Protein AF-A0AAJ2UJA6-F1 (afdb_monomer_lite)

pLDDT: mean 85.99, std 16.24, range [35.44, 98.19]

Structure (mmCIF, N/CA/C/O backbone):
data_AF-A0AAJ2UJA6-F1
#
_entry.id   AF-A0AAJ2UJA6-F1
#
loop_
_atom_site.group_PDB
_atom_site.id
_atom_site.type_symbol
_atom_site.label_atom_id
_atom_site.label_alt_id
_atom_site.label_comp_id
_atom_site.label_asym_id
_atom_site.label_entity_id
_atom_site.label_seq_id
_atom_site.pdbx_PDB_ins_code
_atom_site.Cartn_x
_atom_site.Cartn_y
_atom_site.Cartn_z
_atom_site.occupancy
_atom_site.B_iso_or_equiv
_atom_site.auth_seq_id
_atom_site.auth_comp_id
_atom_site.auth_asym_id
_atom_site.auth_atom_id
_atom_site.pdbx_PDB_model_num
ATOM 1 N N . MET A 1 1 ? 0.664 3.481 0.348 1.00 72.12 1 MET A N 1
ATOM 2 C CA . MET A 1 1 ? 0.105 2.757 1.516 1.00 72.12 1 MET A CA 1
ATOM 3 C C . MET A 1 1 ? -1.268 2.205 1.166 1.00 72.12 1 MET A C 1
ATOM 5 O O . MET A 1 1 ? -1.950 2.869 0.396 1.00 72.12 1 MET A O 1
ATOM 9 N N . ALA A 1 2 ? -1.695 1.070 1.744 1.00 64.50 2 ALA A N 1
ATOM 10 C CA . ALA A 1 2 ? -3.099 0.636 1.706 1.00 64.50 2 ALA A CA 1
ATOM 11 C C . ALA A 1 2 ? -3.673 0.253 3.092 1.00 64.50 2 ALA A C 1
ATOM 13 O O . ALA A 1 2 ? -2.928 -0.275 3.917 1.00 64.50 2 ALA A O 1
ATOM 14 N N . TRP A 1 3 ? -4.974 0.487 3.346 1.00 75.75 3 TRP A N 1
ATOM 15 C CA . TRP A 1 3 ? -5.657 0.056 4.587 1.00 75.75 3 TRP A CA 1
ATOM 16 C C . TRP A 1 3 ? -7.142 -0.315 4.430 1.00 75.75 3 TRP A C 1
ATOM 18 O O . TRP A 1 3 ? -7.802 0.077 3.466 1.00 75.75 3 TRP A O 1
ATOM 28 N N . SER A 1 4 ? -7.680 -1.074 5.397 1.00 61.97 4 SER A N 1
ATOM 29 C CA . SER A 1 4 ? -9.089 -1.521 5.441 1.00 61.97 4 SER A CA 1
ATOM 30 C C . SER A 1 4 ? -9.982 -0.604 6.289 1.00 61.97 4 SER A C 1
ATOM 32 O O . SER A 1 4 ? -9.590 -0.167 7.366 1.00 61.97 4 SER A O 1
ATOM 34 N N . HIS A 1 5 ? -11.220 -0.357 5.844 1.00 47.59 5 HIS A N 1
ATOM 35 C CA . HIS A 1 5 ? -12.215 0.475 6.548 1.00 47.59 5 HIS A CA 1
ATOM 36 C C . HIS A 1 5 ? -13.093 -0.303 7.562 1.00 47.59 5 HIS A C 1
ATOM 38 O O . HIS A 1 5 ? -14.002 0.267 8.162 1.00 47.59 5 HIS A O 1
ATOM 44 N N . GLN A 1 6 ? -12.903 -1.617 7.737 1.00 47.75 6 GLN A N 1
ATOM 45 C CA . GLN A 1 6 ? -13.960 -2.494 8.278 1.00 47.75 6 GLN A CA 1
ATOM 46 C C . GLN A 1 6 ? -14.186 -2.534 9.808 1.00 47.75 6 GLN A C 1
ATOM 48 O O . GLN A 1 6 ? -15.018 -3.320 10.254 1.00 47.75 6 GLN A O 1
ATOM 53 N N . GLU A 1 7 ? -13.586 -1.670 10.628 1.00 46.09 7 GLU A N 1
ATOM 54 C CA . GLU A 1 7 ? -13.798 -1.702 12.095 1.00 46.09 7 GLU A CA 1
ATOM 55 C C . GLU A 1 7 ? -14.818 -0.686 12.648 1.00 46.09 7 GLU A C 1
ATOM 57 O O . GLU A 1 7 ? -14.767 -0.316 13.818 1.00 46.09 7 GLU A O 1
ATOM 62 N N . GLN A 1 8 ? -15.807 -0.246 11.857 1.00 41.12 8 GLN A N 1
ATOM 63 C CA . GLN A 1 8 ? -16.884 0.622 12.364 1.00 41.12 8 GLN A CA 1
ATOM 64 C C . GLN A 1 8 ? -18.291 0.131 11.977 1.00 41.12 8 GLN A C 1
ATOM 66 O O . GLN A 1 8 ? -18.845 0.518 10.958 1.00 41.12 8 GLN A O 1
ATOM 71 N N . SER A 1 9 ? -18.868 -0.691 12.866 1.00 35.44 9 SER A N 1
ATOM 72 C CA . SER A 1 9 ? -20.302 -0.854 13.197 1.00 35.44 9 SER A CA 1
ATOM 73 C C . SER A 1 9 ? -21.345 -0.971 12.061 1.00 35.44 9 SER A C 1
ATOM 75 O O . SER A 1 9 ? -21.596 -0.044 11.293 1.00 35.44 9 SER A O 1
ATOM 77 N N . LEU A 1 10 ? -22.069 -2.102 12.053 1.00 47.19 10 LEU A N 1
ATOM 78 C CA . LEU A 1 10 ? -23.197 -2.431 11.171 1.00 47.19 10 LEU A CA 1
ATOM 79 C C . LEU A 1 10 ? -24.281 -1.327 11.091 1.00 47.19 10 LEU A C 1
ATOM 81 O O . LEU A 1 10 ? -25.246 -1.351 11.854 1.00 47.19 10 LEU A O 1
ATOM 85 N N . LYS A 1 11 ? -24.200 -0.431 10.099 1.00 36.00 11 LYS A N 1
ATOM 86 C CA . LYS A 1 11 ? -25.339 0.264 9.456 1.00 36.00 11 LYS A CA 1
ATOM 87 C C . LYS A 1 11 ? -24.973 0.584 8.000 1.00 36.00 11 LYS A C 1
ATOM 89 O O . LYS A 1 11 ? -23.846 1.016 7.768 1.00 36.00 11 LYS A O 1
ATOM 94 N N . PRO A 1 12 ? -25.892 0.455 7.020 1.00 41.97 12 PRO A N 1
ATOM 95 C CA . PRO A 1 12 ? -25.635 0.900 5.658 1.00 41.97 12 PRO A CA 1
ATOM 96 C C . PRO A 1 12 ? -25.698 2.429 5.652 1.00 41.97 12 PRO A C 1
ATOM 98 O O . PRO A 1 12 ? -26.743 3.036 5.427 1.00 41.97 12 PRO A O 1
ATOM 101 N N . ARG A 1 13 ? -24.582 3.072 5.990 1.00 44.84 13 ARG A N 1
ATOM 102 C CA . ARG A 1 13 ? -24.383 4.483 5.680 1.00 44.84 13 ARG A CA 1
ATOM 103 C C . ARG A 1 13 ? -24.093 4.530 4.189 1.00 44.84 13 ARG A C 1
ATOM 105 O O . ARG A 1 13 ? -23.246 3.776 3.719 1.00 44.84 13 ARG A O 1
ATOM 112 N N . CYS A 1 14 ? -24.789 5.393 3.451 1.00 41.38 14 CYS A N 1
ATOM 113 C CA . CYS A 1 14 ? -24.292 5.863 2.164 1.00 41.38 14 CYS A CA 1
ATOM 114 C C . CYS A 1 14 ? -22.802 6.170 2.359 1.00 41.38 14 CYS A C 1
ATOM 116 O O . CYS A 1 14 ? -22.471 7.025 3.184 1.00 41.38 14 CYS A O 1
ATOM 118 N N . ALA A 1 15 ? -21.924 5.384 1.734 1.00 47.06 15 ALA A N 1
ATOM 119 C CA . ALA A 1 15 ? 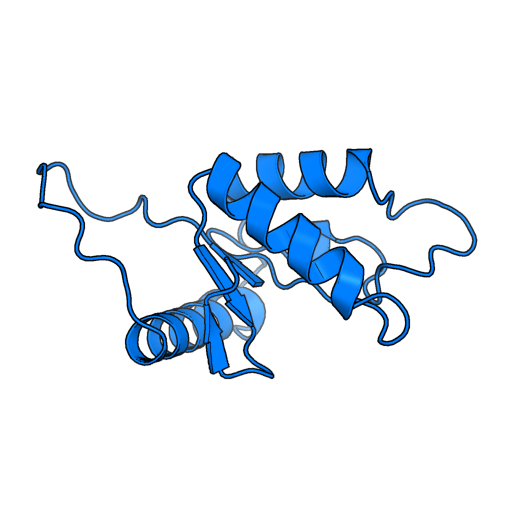-20.491 5.516 1.917 1.00 47.06 15 ALA A CA 1
ATOM 120 C C . ALA A 1 15 ? -20.089 6.862 1.312 1.00 47.06 15 ALA A C 1
ATOM 122 O O . ALA A 1 15 ? -19.971 6.986 0.095 1.00 47.06 15 ALA A O 1
ATOM 123 N N . CYS A 1 16 ? -19.962 7.894 2.147 1.00 49.72 16 CYS A N 1
ATOM 124 C CA . CYS A 1 16 ? -19.235 9.088 1.748 1.00 49.72 16 CYS A CA 1
ATOM 125 C C . CYS A 1 16 ? -17.824 8.608 1.418 1.00 49.72 16 CYS A C 1
ATOM 127 O O . CYS A 1 16 ? -17.151 8.055 2.289 1.00 49.72 16 CYS A O 1
ATOM 129 N N . SER A 1 17 ? -17.411 8.748 0.160 1.00 70.50 17 SER A N 1
ATOM 130 C CA . SER A 1 17 ? -16.018 8.548 -0.218 1.00 70.50 17 SER A CA 1
ATOM 131 C C . SER A 1 17 ? -15.161 9.474 0.643 1.00 70.50 17 SER A C 1
ATOM 133 O O . SER A 1 17 ? -15.444 10.670 0.707 1.00 70.50 17 SER A O 1
ATOM 135 N N . ILE A 1 18 ? -14.159 8.916 1.317 1.00 84.75 18 ILE A N 1
ATOM 136 C CA . ILE A 1 18 ? -13.141 9.691 2.029 1.00 84.75 18 ILE A CA 1
ATOM 137 C C . ILE A 1 18 ? -12.437 10.630 1.031 1.00 84.75 18 ILE A C 1
ATOM 139 O O . ILE A 1 18 ? -12.195 10.224 -0.105 1.00 84.75 18 ILE A O 1
ATOM 143 N N . ASP A 1 19 ? -12.168 11.879 1.415 1.00 92.44 19 ASP A N 1
ATOM 144 C CA . ASP A 1 19 ? -11.383 12.822 0.601 1.00 92.44 19 ASP A CA 1
ATOM 145 C C . ASP A 1 19 ? -9.885 12.765 0.953 1.00 92.44 19 ASP A C 1
ATOM 147 O O . ASP A 1 19 ? -9.489 12.056 1.878 1.00 92.44 19 ASP A O 1
ATOM 151 N N . ASN A 1 20 ? -9.037 13.493 0.216 1.00 93.88 20 ASN A N 1
ATOM 152 C CA . ASN A 1 20 ? -7.583 13.478 0.428 1.00 93.88 20 ASN A CA 1
ATOM 153 C C . ASN A 1 20 ? -7.178 13.934 1.835 1.00 93.88 20 ASN A C 1
ATOM 155 O O . ASN A 1 20 ? -6.301 13.325 2.437 1.00 93.88 20 ASN A O 1
ATOM 159 N N . HIS A 1 21 ? -7.824 14.972 2.374 1.00 94.44 21 HIS A N 1
ATOM 160 C CA . HIS A 1 21 ? -7.488 15.495 3.696 1.00 94.44 21 HIS A CA 1
ATOM 161 C C . HIS A 1 21 ? -7.853 14.478 4.778 1.00 94.44 21 HIS A C 1
ATOM 163 O O . HIS A 1 21 ? -7.049 14.164 5.653 1.00 94.44 21 HIS A O 1
ATOM 169 N N . GLN A 1 22 ? -9.064 13.926 4.706 1.00 94.69 22 GLN A N 1
ATOM 170 C CA . GLN A 1 22 ? -9.505 12.901 5.638 1.00 94.69 22 GLN A CA 1
ATOM 171 C C . GLN A 1 22 ? -8.657 11.625 5.506 1.00 94.69 22 GLN A C 1
ATOM 173 O O . GLN A 1 22 ? -8.340 11.006 6.519 1.00 94.69 22 GLN A O 1
ATOM 178 N N . ALA A 1 23 ? -8.259 11.240 4.289 1.00 94.38 23 ALA A N 1
ATOM 179 C CA . ALA A 1 23 ? -7.364 10.109 4.058 1.00 94.38 23 ALA A CA 1
ATOM 180 C C . ALA A 1 23 ? -5.975 10.343 4.662 1.00 94.38 23 ALA A C 1
ATOM 182 O O . ALA A 1 23 ? -5.445 9.425 5.280 1.00 94.38 23 ALA A O 1
ATOM 183 N N . GLY A 1 24 ? -5.438 11.563 4.557 1.00 95.94 24 GLY A N 1
ATOM 184 C CA . GLY A 1 24 ? -4.193 11.964 5.210 1.00 95.94 24 GLY A CA 1
ATOM 185 C C . GLY A 1 24 ? -4.270 11.863 6.732 1.00 95.94 24 GLY A C 1
ATOM 186 O O . GLY A 1 24 ? -3.428 11.218 7.342 1.00 95.94 24 GLY A O 1
ATOM 187 N N . SER A 1 25 ? -5.339 12.374 7.351 1.00 96.31 25 SER A N 1
ATOM 188 C CA . SER A 1 25 ? -5.516 12.245 8.808 1.00 96.31 25 SER A CA 1
ATOM 189 C C . SER A 1 25 ? -5.633 10.786 9.269 1.00 96.31 25 SER A C 1
ATOM 191 O O . SER A 1 25 ? -5.123 10.430 10.327 1.00 96.31 25 SER A O 1
ATOM 193 N N . VAL A 1 26 ? -6.303 9.930 8.485 1.00 95.50 26 VAL A N 1
ATOM 194 C CA . VAL A 1 26 ? -6.389 8.490 8.782 1.00 95.50 26 VAL A CA 1
ATOM 195 C C . VAL A 1 26 ? -5.034 7.806 8.592 1.00 95.50 26 VAL A C 1
ATOM 197 O O . VAL A 1 26 ? -4.677 6.953 9.398 1.00 95.50 26 VAL A O 1
ATOM 200 N N . TYR A 1 27 ? -4.278 8.180 7.556 1.00 95.19 27 TYR A N 1
ATOM 201 C CA . TYR A 1 27 ? -2.902 7.728 7.354 1.00 95.19 27 TYR A CA 1
ATOM 202 C C . TYR A 1 27 ? -2.045 8.043 8.587 1.00 95.19 27 TYR A C 1
ATOM 204 O O . TYR A 1 27 ? -1.428 7.122 9.119 1.00 95.19 27 TYR A O 1
ATOM 212 N N . ASP A 1 28 ? -2.060 9.291 9.068 1.00 95.62 28 ASP A N 1
ATOM 213 C CA . ASP A 1 28 ? -1.217 9.733 10.186 1.00 95.62 28 ASP A CA 1
ATOM 214 C C . ASP A 1 28 ? -1.539 8.936 11.455 1.00 95.62 28 ASP A C 1
ATOM 216 O O . ASP A 1 28 ? -0.642 8.383 12.090 1.00 95.62 28 ASP A O 1
ATOM 220 N N . GLU A 1 29 ? -2.831 8.787 11.775 1.00 95.38 29 GLU A N 1
ATOM 221 C CA . GLU A 1 29 ? -3.280 8.024 12.943 1.00 95.38 29 GLU A CA 1
ATOM 222 C C . GLU A 1 29 ? -2.832 6.556 12.882 1.00 95.38 29 GLU A C 1
ATOM 224 O O . GLU A 1 29 ? -2.371 5.998 13.880 1.00 95.38 29 GLU A O 1
ATOM 229 N N . LEU A 1 30 ? -2.994 5.903 11.726 1.00 94.31 30 LEU A N 1
ATOM 230 C CA . LEU A 1 30 ? -2.624 4.498 11.570 1.00 94.31 30 LEU A CA 1
ATOM 231 C C . LEU A 1 30 ? -1.102 4.310 11.555 1.00 94.31 30 LEU A C 1
ATOM 233 O O . LEU A 1 30 ? -0.617 3.324 12.108 1.00 94.31 30 LEU A O 1
ATOM 237 N N . HIS A 1 31 ? -0.359 5.233 10.943 1.00 93.38 31 HIS A N 1
ATOM 238 C CA . HIS A 1 31 ? 1.099 5.196 10.887 1.00 93.38 31 HIS A CA 1
ATOM 239 C C . HIS A 1 31 ? 1.705 5.349 12.287 1.00 93.38 31 HIS A C 1
ATOM 241 O O . HIS A 1 31 ? 2.465 4.481 12.719 1.00 93.38 31 HIS A O 1
ATOM 247 N N . GLU A 1 32 ? 1.294 6.380 13.032 1.00 93.75 32 GLU A N 1
ATOM 248 C CA . GLU A 1 32 ? 1.729 6.606 14.417 1.00 93.75 32 GLU A CA 1
ATOM 249 C C . GLU A 1 32 ? 1.398 5.390 15.298 1.00 93.75 32 GLU A C 1
ATOM 251 O O . GLU A 1 32 ? 2.246 4.875 16.026 1.00 93.75 32 GLU A O 1
ATOM 256 N N . ARG A 1 33 ? 0.166 4.873 15.195 1.00 93.00 33 ARG A N 1
ATOM 257 C CA . ARG A 1 33 ? -0.305 3.785 16.060 1.00 93.00 33 ARG A CA 1
ATOM 258 C C . ARG A 1 33 ? 0.348 2.437 15.772 1.00 93.00 33 ARG A C 1
ATOM 260 O O . ARG A 1 33 ? 0.612 1.697 16.716 1.00 93.00 33 ARG A O 1
ATOM 267 N N . TYR A 1 34 ? 0.524 2.076 14.503 1.00 92.88 34 TYR A N 1
ATOM 268 C CA . TYR A 1 34 ? 0.850 0.698 14.119 1.00 92.88 34 TYR A CA 1
ATOM 269 C C . TYR A 1 34 ? 2.243 0.507 13.527 1.00 92.88 34 TYR A C 1
ATOM 271 O O . TYR A 1 34 ? 2.674 -0.645 13.454 1.00 92.88 34 TYR A O 1
ATOM 279 N N . LEU A 1 35 ? 2.914 1.581 13.094 1.00 90.50 35 LEU A N 1
ATOM 280 C CA . LEU A 1 35 ? 4.226 1.513 12.442 1.00 90.50 35 LEU A CA 1
ATOM 281 C C . LEU A 1 35 ? 5.330 2.252 13.219 1.00 90.50 35 LEU A C 1
ATOM 283 O O . LEU A 1 35 ? 6.469 1.800 13.188 1.00 90.50 35 LEU A O 1
ATOM 287 N N . GLU A 1 36 ? 5.018 3.343 13.931 1.00 90.31 36 GLU A N 1
ATOM 288 C CA . GLU A 1 36 ? 6.008 4.077 14.751 1.00 90.31 36 GLU A CA 1
ATOM 289 C C . GLU A 1 36 ? 6.007 3.702 16.239 1.00 90.31 36 GLU A C 1
ATOM 291 O O . GLU A 1 36 ? 7.000 3.927 16.928 1.00 90.31 36 GLU A O 1
ATOM 296 N N . SER A 1 37 ? 4.906 3.152 16.753 1.00 83.94 37 SER A N 1
ATOM 297 C CA . SER A 1 37 ? 4.807 2.741 18.156 1.00 83.94 37 SER A CA 1
ATOM 298 C C . SER A 1 37 ? 5.799 1.617 18.486 1.00 83.94 37 SER A C 1
ATOM 300 O O . SER A 1 37 ? 5.863 0.618 17.776 1.00 83.94 37 SER A O 1
ATOM 302 N N . ASP A 1 38 ? 6.496 1.725 19.624 1.00 75.94 38 ASP A N 1
ATOM 303 C CA . ASP A 1 38 ? 7.371 0.671 20.180 1.00 75.94 38 ASP A CA 1
ATOM 304 C C . ASP A 1 38 ? 6.595 -0.575 20.676 1.00 75.94 38 ASP A C 1
ATOM 306 O O . ASP A 1 38 ? 7.166 -1.503 21.261 1.00 75.94 38 ASP A O 1
ATOM 310 N N . GLU A 1 39 ? 5.273 -0.601 20.497 1.00 74.25 39 GLU A N 1
ATOM 311 C CA . GLU A 1 39 ? 4.448 -1.773 20.764 1.00 74.25 39 GLU A CA 1
ATOM 312 C C . GLU A 1 39 ? 4.736 -2.875 19.726 1.00 74.25 39 GLU A C 1
ATOM 314 O O . GLU A 1 39 ? 5.018 -2.604 18.561 1.00 74.25 39 GLU A O 1
ATOM 319 N N . PHE A 1 40 ? 4.709 -4.147 20.141 1.00 68.19 40 PHE A N 1
ATOM 320 C CA . PHE A 1 40 ? 5.058 -5.260 19.248 1.00 68.19 40 PHE A CA 1
ATOM 321 C C . PHE A 1 40 ? 4.213 -5.245 17.962 1.00 68.19 40 PHE A C 1
ATOM 323 O O . PHE A 1 40 ? 2.997 -5.045 18.057 1.00 68.19 40 PHE A O 1
ATOM 330 N N . PRO A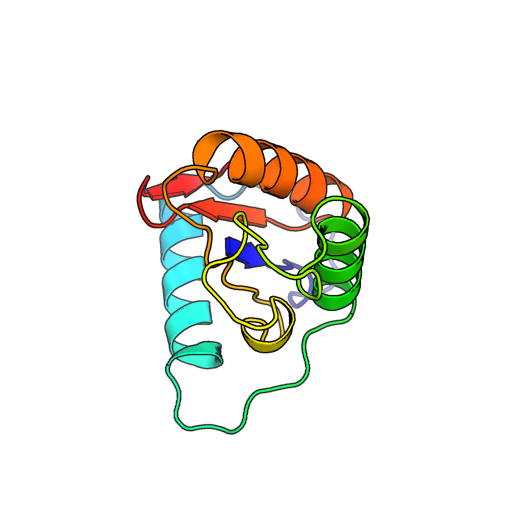 1 41 ? 4.810 -5.540 16.786 1.00 69.31 41 PRO A N 1
ATOM 331 C CA . PRO A 1 41 ? 4.093 -5.514 15.519 1.00 69.31 41 PRO A CA 1
ATOM 332 C C . PRO A 1 41 ? 2.863 -6.415 15.591 1.00 69.31 41 PRO A C 1
ATOM 334 O O . PRO A 1 41 ? 2.939 -7.616 15.883 1.00 69.31 41 PRO A O 1
ATOM 337 N N . VAL A 1 42 ? 1.702 -5.807 15.357 1.00 85.94 42 VAL A N 1
ATOM 338 C CA . VAL A 1 42 ? 0.421 -6.499 15.427 1.00 85.94 42 VAL A CA 1
ATOM 339 C C . VAL A 1 42 ? 0.231 -7.257 14.126 1.00 85.94 42 VAL A C 1
ATOM 341 O O . VAL A 1 42 ? 0.400 -6.704 13.041 1.00 85.94 42 VAL A O 1
ATOM 344 N N . ARG A 1 43 ? -0.172 -8.530 14.225 1.00 93.12 43 ARG A N 1
ATOM 345 C CA . ARG A 1 43 ? -0.461 -9.370 13.055 1.00 93.12 43 ARG A CA 1
ATOM 346 C C . ARG A 1 43 ? -1.314 -8.590 12.032 1.00 93.12 43 ARG A C 1
ATOM 348 O O . ARG A 1 43 ? -2.388 -8.118 12.416 1.00 93.12 43 ARG A O 1
ATOM 355 N N . PRO A 1 44 ? -0.895 -8.509 10.754 1.00 96.25 44 PRO A N 1
ATOM 356 C CA . PRO A 1 44 ? -1.681 -7.854 9.718 1.00 96.25 44 PRO A CA 1
ATOM 357 C C . PRO A 1 44 ? -3.080 -8.456 9.599 1.00 96.25 44 PRO A C 1
ATOM 359 O O . PRO A 1 44 ? -3.274 -9.672 9.705 1.00 96.25 44 PRO A O 1
ATOM 362 N N . ALA A 1 45 ? -4.066 -7.599 9.363 1.00 95.44 45 ALA A N 1
ATOM 363 C CA . ALA A 1 45 ? -5.442 -8.010 9.164 1.00 95.44 45 ALA A CA 1
ATOM 364 C C . ALA A 1 45 ? -5.557 -8.873 7.892 1.00 95.44 45 ALA A C 1
ATOM 366 O O . ALA A 1 45 ? -4.868 -8.601 6.905 1.00 95.44 45 ALA A O 1
ATOM 367 N N . PRO A 1 46 ? -6.460 -9.871 7.848 1.00 96.25 46 PRO A N 1
ATOM 368 C CA . PRO A 1 46 ? -6.590 -10.756 6.689 1.00 96.25 46 PRO A CA 1
ATOM 369 C C . PRO A 1 46 ? -6.738 -10.047 5.325 1.00 96.25 46 PRO A C 1
ATOM 371 O O . PRO A 1 46 ? -6.116 -10.508 4.369 1.00 96.25 46 PRO A O 1
ATOM 374 N N . PRO A 1 47 ? -7.469 -8.916 5.191 1.00 96.38 47 PRO A N 1
ATOM 375 C CA . PRO A 1 47 ? -7.517 -8.171 3.928 1.00 96.38 47 PRO A CA 1
ATOM 376 C C . PRO A 1 47 ? -6.165 -7.591 3.489 1.00 96.38 47 PRO A C 1
ATOM 378 O O . PRO A 1 47 ? -5.898 -7.526 2.292 1.00 96.38 47 PRO A O 1
ATOM 381 N N . ILE A 1 48 ? -5.314 -7.193 4.442 1.00 97.81 48 ILE A N 1
ATOM 382 C CA . ILE A 1 48 ? -3.959 -6.693 4.174 1.00 97.81 48 ILE A CA 1
ATOM 383 C C . ILE A 1 48 ? -3.057 -7.833 3.725 1.00 97.81 48 ILE A C 1
ATOM 385 O O . ILE A 1 48 ? -2.373 -7.687 2.719 1.00 97.81 48 ILE A O 1
ATOM 389 N N . VAL A 1 49 ? -3.120 -8.984 4.402 1.00 97.81 49 VAL A N 1
ATOM 390 C CA . VAL A 1 49 ? -2.376 -10.185 3.990 1.00 97.81 49 VAL A CA 1
ATOM 391 C C . VAL A 1 49 ? -2.739 -10.571 2.557 1.00 97.81 49 VAL A C 1
ATOM 393 O O . VAL A 1 49 ? -1.855 -10.659 1.715 1.00 97.81 49 VAL A O 1
ATOM 396 N N . ALA A 1 50 ? -4.034 -10.689 2.247 1.00 98.12 50 ALA A N 1
ATOM 397 C CA . ALA A 1 50 ? -4.493 -11.049 0.905 1.00 98.12 50 ALA A CA 1
ATOM 398 C C . ALA A 1 50 ? -4.063 -10.031 -0.167 1.00 98.12 50 ALA A C 1
ATOM 400 O O . ALA A 1 50 ? -3.786 -10.400 -1.306 1.00 98.12 50 ALA A O 1
ATOM 401 N N . TYR A 1 51 ? -4.028 -8.743 0.179 1.00 98.19 51 TYR A N 1
ATOM 402 C CA . TYR A 1 51 ? -3.556 -7.693 -0.720 1.00 98.19 51 TYR A CA 1
ATOM 403 C C . TYR A 1 51 ? -2.046 -7.776 -0.974 1.00 98.19 51 TYR A C 1
ATOM 405 O O . TYR A 1 51 ? -1.618 -7.665 -2.122 1.00 98.19 51 TYR A O 1
ATOM 413 N N . VAL A 1 52 ? -1.245 -8.007 0.071 1.00 97.88 52 VAL A N 1
ATOM 414 C CA . VAL A 1 52 ? 0.209 -8.188 -0.054 1.00 97.88 52 VAL A CA 1
ATOM 415 C C . VAL A 1 52 ? 0.528 -9.448 -0.857 1.00 97.88 52 VAL A C 1
ATOM 417 O O . VAL A 1 52 ? 1.335 -9.382 -1.775 1.00 97.88 52 VAL A O 1
ATOM 420 N N . GLU A 1 53 ? -0.146 -10.568 -0.597 1.00 97.81 53 GLU A N 1
ATOM 421 C CA . GLU A 1 53 ? 0.028 -11.802 -1.376 1.00 97.81 53 GLU A CA 1
ATOM 422 C C . GLU A 1 53 ? -0.252 -11.569 -2.870 1.00 97.81 53 GLU A C 1
ATOM 424 O O . GLU A 1 53 ? 0.577 -11.904 -3.714 1.00 97.81 53 GLU A O 1
ATOM 429 N N . ALA A 1 54 ? -1.356 -10.894 -3.208 1.00 97.88 54 ALA A N 1
ATOM 430 C CA . ALA A 1 54 ? -1.695 -10.567 -4.594 1.00 97.88 54 ALA A CA 1
ATOM 431 C C . ALA A 1 54 ? -0.725 -9.558 -5.251 1.00 97.88 54 ALA A C 1
ATOM 433 O O . ALA A 1 54 ? -0.551 -9.567 -6.474 1.00 97.88 54 ALA A O 1
ATOM 434 N N . LEU A 1 55 ? -0.086 -8.675 -4.471 1.00 96.19 55 LEU A N 1
ATOM 435 C CA . LEU A 1 55 ? 1.009 -7.830 -4.962 1.00 96.19 55 LEU A CA 1
ATOM 436 C C . LEU A 1 55 ? 2.234 -8.678 -5.313 1.00 96.19 55 LEU A C 1
ATOM 438 O O . LEU A 1 55 ? 2.798 -8.513 -6.397 1.00 96.19 55 LEU A O 1
ATOM 442 N N . LEU A 1 56 ? 2.617 -9.588 -4.415 1.00 96.19 56 LEU A N 1
ATOM 443 C CA . LEU A 1 56 ? 3.809 -10.422 -4.549 1.00 96.19 56 LEU A CA 1
ATOM 444 C C . LEU A 1 56 ? 3.685 -11.475 -5.658 1.00 96.19 56 LEU A C 1
ATOM 446 O O . LEU A 1 56 ? 4.691 -11.831 -6.262 1.00 96.19 56 LEU A O 1
ATOM 450 N N . GLU A 1 57 ? 2.470 -11.902 -6.020 1.00 95.50 57 GLU A N 1
ATOM 451 C CA . GLU A 1 57 ? 2.242 -12.731 -7.218 1.00 95.50 57 GLU A CA 1
ATOM 452 C C . GLU A 1 57 ? 2.738 -12.060 -8.510 1.00 95.50 57 GLU A C 1
ATOM 454 O O . GLU A 1 57 ? 3.177 -12.739 -9.441 1.00 95.50 57 GLU A O 1
ATOM 459 N N . ARG A 1 58 ? 2.660 -10.724 -8.588 1.00 94.56 58 ARG A N 1
ATOM 460 C CA . ARG A 1 58 ? 3.119 -9.949 -9.750 1.00 94.56 58 ARG A CA 1
ATOM 461 C C . ARG A 1 58 ? 4.535 -9.414 -9.573 1.00 94.56 58 ARG A C 1
ATOM 463 O O . ARG A 1 58 ? 5.295 -9.398 -10.540 1.00 94.56 58 ARG A O 1
ATOM 470 N N . TYR A 1 59 ? 4.860 -8.952 -8.371 1.00 93.75 59 TYR A N 1
ATOM 471 C CA . TYR A 1 59 ? 6.142 -8.350 -8.022 1.00 93.75 59 TYR A CA 1
ATOM 472 C C . TYR A 1 59 ? 6.749 -9.105 -6.829 1.00 93.75 59 TYR A C 1
ATOM 474 O O . TYR A 1 59 ? 6.621 -8.635 -5.697 1.00 93.75 59 TYR A O 1
ATOM 482 N N . PRO A 1 60 ? 7.371 -10.278 -7.051 1.00 93.56 60 PRO A N 1
ATOM 483 C CA . PRO A 1 60 ? 7.953 -11.072 -5.971 1.00 93.56 60 PRO A CA 1
ATOM 484 C C . PRO A 1 60 ? 9.017 -10.294 -5.188 1.00 93.56 60 PRO A C 1
ATOM 486 O O . PRO A 1 60 ? 9.782 -9.524 -5.772 1.00 93.56 60 PRO A O 1
ATOM 489 N N . ASP A 1 61 ? 9.077 -10.498 -3.871 1.00 91.94 61 ASP A N 1
ATOM 490 C CA . ASP A 1 61 ? 10.055 -9.854 -2.985 1.00 91.94 61 ASP A CA 1
ATOM 491 C C . ASP A 1 61 ? 11.268 -10.732 -2.647 1.00 91.94 61 ASP A C 1
ATOM 493 O O . ASP A 1 61 ? 12.240 -10.242 -2.078 1.00 91.94 61 ASP A O 1
ATOM 497 N N . ASP A 1 62 ? 11.261 -11.996 -3.073 1.00 82.50 62 ASP A N 1
ATOM 498 C CA . ASP A 1 62 ? 12.274 -13.011 -2.776 1.00 82.50 62 ASP A CA 1
ATOM 499 C C . ASP A 1 62 ? 13.243 -13.305 -3.937 1.00 82.50 62 ASP A C 1
ATOM 501 O O . ASP A 1 62 ? 14.081 -14.205 -3.841 1.00 82.50 62 ASP A O 1
ATOM 505 N N . THR A 1 63 ? 13.163 -12.549 -5.034 1.00 75.75 63 THR A N 1
ATOM 506 C CA . THR A 1 63 ? 14.043 -12.728 -6.196 1.00 75.75 63 THR A CA 1
ATOM 507 C C . THR A 1 63 ? 15.336 -11.928 -6.074 1.00 75.75 63 THR A C 1
ATOM 509 O O . THR A 1 63 ? 15.307 -10.725 -5.797 1.00 75.75 63 THR A O 1
ATOM 512 N N . ASP A 1 64 ? 16.469 -12.562 -6.389 1.00 69.31 64 ASP A N 1
ATOM 513 C CA . ASP A 1 64 ? 17.758 -11.879 -6.530 1.00 69.31 64 ASP A CA 1
ATOM 514 C C . ASP A 1 64 ? 17.649 -10.717 -7.532 1.00 69.31 64 ASP A C 1
ATOM 516 O O . ASP A 1 64 ? 17.260 -10.898 -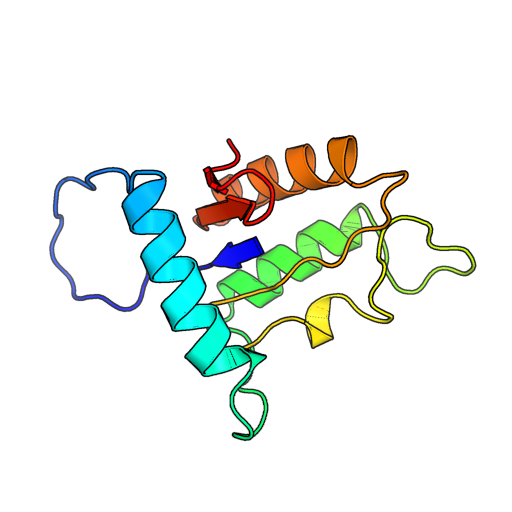8.687 1.00 69.31 64 ASP A O 1
ATOM 520 N N . GLY A 1 65 ? 18.006 -9.508 -7.090 1.00 66.69 65 GLY A N 1
ATOM 521 C CA . GLY A 1 65 ? 17.933 -8.307 -7.924 1.00 66.69 65 GLY A CA 1
ATOM 522 C C . GLY A 1 65 ? 16.534 -7.704 -8.050 1.00 66.69 65 GLY A C 1
ATOM 523 O O . GLY A 1 65 ? 16.303 -6.952 -8.995 1.00 66.69 65 GLY A O 1
ATOM 524 N N . ASN A 1 66 ? 15.615 -8.002 -7.124 1.00 69.19 66 ASN A N 1
ATOM 525 C CA . ASN A 1 66 ? 14.342 -7.297 -7.011 1.00 69.19 66 ASN A CA 1
ATOM 526 C C . ASN A 1 66 ? 14.573 -5.774 -6.977 1.00 69.19 66 ASN A C 1
ATOM 528 O O . ASN A 1 66 ? 15.099 -5.221 -6.013 1.00 69.19 66 ASN A O 1
ATOM 532 N N . ILE A 1 67 ? 14.182 -5.107 -8.063 1.00 82.00 67 ILE A N 1
ATOM 533 C CA . ILE A 1 67 ? 14.291 -3.657 -8.221 1.00 82.00 67 ILE A CA 1
ATOM 534 C C . ILE A 1 67 ? 13.024 -2.932 -7.781 1.00 82.00 67 ILE A C 1
ATOM 536 O O . ILE A 1 67 ? 12.991 -1.717 -7.898 1.00 82.00 67 ILE A O 1
ATOM 540 N N . VAL A 1 68 ? 11.970 -3.631 -7.359 1.00 92.56 68 VAL A N 1
ATOM 541 C CA . VAL A 1 68 ? 10.661 -3.033 -7.071 1.00 92.56 68 VAL A CA 1
ATOM 542 C C . VAL A 1 68 ? 10.564 -2.581 -5.624 1.00 92.56 68 VAL A C 1
ATOM 544 O O . VAL A 1 68 ? 10.214 -1.432 -5.363 1.00 92.56 68 VAL A O 1
ATOM 547 N N . TRP A 1 69 ? 10.892 -3.463 -4.684 1.00 93.38 69 TRP A N 1
ATOM 548 C CA . TRP A 1 69 ? 10.734 -3.191 -3.257 1.00 93.38 69 TRP A CA 1
ATOM 549 C C . TRP A 1 69 ? 12.032 -2.650 -2.653 1.00 93.38 69 TRP A C 1
ATOM 551 O O . TRP A 1 69 ? 13.119 -3.147 -2.932 1.00 93.38 69 TRP A O 1
ATOM 561 N N . ALA A 1 70 ? 11.912 -1.613 -1.827 1.00 91.38 70 ALA A N 1
ATOM 562 C CA . ALA A 1 70 ? 13.008 -1.083 -1.019 1.00 91.38 70 ALA A CA 1
ATOM 563 C C . ALA A 1 70 ? 13.080 -1.749 0.371 1.00 91.38 70 ALA A C 1
ATOM 565 O O . ALA A 1 70 ? 14.101 -1.639 1.048 1.00 91.38 70 ALA A O 1
ATOM 566 N N . SER A 1 71 ? 12.023 -2.460 0.777 1.00 88.56 71 SER A N 1
ATOM 567 C CA . SER A 1 71 ? 11.994 -3.343 1.946 1.00 88.56 71 SER A CA 1
ATOM 568 C C . SER A 1 71 ? 12.447 -4.767 1.577 1.00 88.56 71 SER A C 1
ATOM 570 O O . SER A 1 71 ? 12.106 -5.237 0.488 1.00 88.56 71 SER A O 1
ATOM 572 N N . PRO A 1 72 ? 13.142 -5.503 2.469 1.00 85.88 72 PRO A N 1
ATOM 573 C CA . PRO A 1 72 ? 13.527 -6.897 2.218 1.00 85.88 72 PRO A CA 1
ATOM 574 C C . PRO A 1 72 ? 12.341 -7.846 2.008 1.00 85.88 72 PRO A C 1
ATOM 576 O O . PRO A 1 72 ? 12.438 -8.773 1.212 1.00 85.88 72 PRO A O 1
ATOM 579 N N . ARG A 1 73 ? 11.239 -7.632 2.735 1.00 91.81 73 ARG A N 1
ATOM 580 C CA . ARG A 1 73 ? 9.971 -8.351 2.575 1.00 91.81 73 ARG A CA 1
ATOM 581 C C . ARG A 1 73 ? 8.830 -7.366 2.741 1.00 91.81 73 ARG A C 1
ATOM 583 O O . ARG A 1 73 ? 8.824 -6.599 3.695 1.00 91.81 73 ARG A O 1
ATOM 590 N N . VAL A 1 74 ? 7.856 -7.388 1.839 1.00 94.62 74 VAL A N 1
ATOM 591 C CA . VAL A 1 74 ? 6.751 -6.411 1.869 1.00 94.62 74 VAL A CA 1
ATOM 592 C C . VAL A 1 74 ? 5.825 -6.650 3.060 1.00 94.62 74 VAL A C 1
ATOM 594 O O . VAL A 1 74 ? 5.281 -5.707 3.628 1.00 94.62 74 VAL A O 1
ATOM 597 N N . ILE A 1 75 ? 5.648 -7.910 3.461 1.00 95.31 75 ILE A N 1
ATOM 598 C CA . ILE A 1 75 ? 4.761 -8.265 4.576 1.00 95.31 75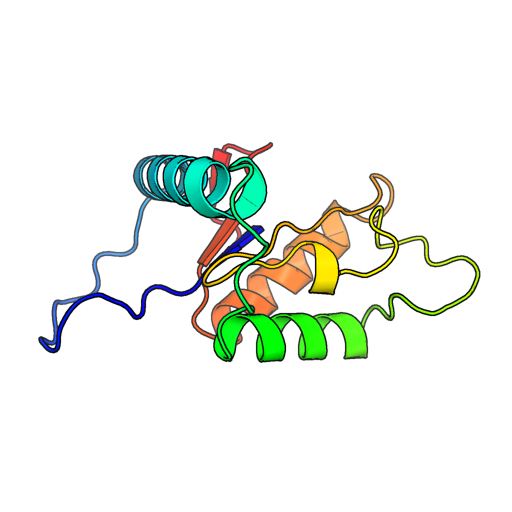 ILE A CA 1
ATOM 599 C C . ILE A 1 75 ? 5.269 -7.760 5.935 1.00 95.31 75 ILE A C 1
ATOM 601 O O . ILE A 1 75 ? 4.462 -7.582 6.844 1.00 95.31 75 ILE A O 1
ATOM 605 N N . ASP A 1 76 ? 6.571 -7.497 6.064 1.00 93.25 76 ASP A N 1
ATOM 606 C CA . ASP A 1 76 ? 7.166 -6.980 7.300 1.00 93.25 76 ASP A CA 1
ATOM 607 C C . ASP A 1 76 ? 6.814 -5.494 7.519 1.00 93.25 76 ASP A C 1
ATOM 609 O O . ASP A 1 76 ? 6.858 -5.011 8.646 1.00 93.25 76 ASP A O 1
ATOM 613 N N . GLU A 1 77 ? 6.374 -4.798 6.465 1.00 94.56 77 GLU A N 1
ATOM 614 C CA . GLU A 1 77 ? 5.893 -3.408 6.505 1.00 94.56 77 GLU A CA 1
ATOM 615 C C . GLU A 1 77 ? 4.372 -3.309 6.750 1.00 94.56 77 GLU A C 1
ATOM 617 O O . GLU A 1 77 ? 3.747 -2.258 6.552 1.00 94.56 77 GLU A O 1
ATOM 622 N N . ALA A 1 78 ? 3.736 -4.425 7.120 1.00 95.44 78 ALA A N 1
ATOM 623 C CA . ALA A 1 78 ? 2.316 -4.505 7.429 1.00 95.44 78 ALA A CA 1
ATOM 624 C C . ALA A 1 78 ? 2.085 -4.681 8.933 1.00 95.44 78 ALA A C 1
ATOM 626 O O . ALA A 1 78 ? 2.734 -5.486 9.597 1.00 95.44 78 ALA A O 1
ATOM 627 N N . SER A 1 79 ? 1.086 -3.979 9.463 1.00 95.06 79 SER A N 1
ATOM 628 C CA . SER A 1 79 ? 0.687 -4.072 10.867 1.00 95.06 79 SER A CA 1
ATOM 629 C C . SER A 1 79 ? -0.805 -3.791 10.995 1.00 95.06 79 SER A C 1
ATOM 631 O O . SER A 1 79 ? -1.304 -2.789 10.491 1.00 95.06 79 SER A O 1
ATOM 633 N N . ALA A 1 80 ? -1.549 -4.704 11.622 1.00 93.81 80 ALA A N 1
ATOM 634 C CA . ALA A 1 80 ? -3.005 -4.615 11.776 1.00 93.81 80 ALA A CA 1
ATOM 635 C C . ALA A 1 80 ? -3.733 -4.110 10.491 1.00 93.81 80 ALA A C 1
ATOM 637 O O . ALA A 1 80 ? -3.697 -4.850 9.502 1.00 93.81 80 ALA A O 1
ATOM 638 N N . PRO A 1 81 ? -4.410 -2.940 10.412 1.00 95.31 81 PRO A N 1
ATOM 639 C CA . PRO A 1 81 ? -5.170 -2.583 9.218 1.00 95.31 81 PRO A CA 1
ATOM 640 C C . PRO A 1 81 ? -4.332 -1.918 8.118 1.00 95.31 81 PRO A C 1
ATOM 642 O O . PRO A 1 81 ? -4.932 -1.543 7.115 1.00 95.31 81 PRO A O 1
ATOM 645 N N . ILE A 1 82 ? -3.017 -1.734 8.282 1.00 96.06 82 ILE A N 1
ATOM 646 C CA . ILE A 1 82 ? -2.171 -0.897 7.418 1.00 96.06 82 ILE A CA 1
ATOM 647 C C . ILE A 1 82 ? -1.008 -1.693 6.807 1.00 96.06 82 ILE A C 1
ATOM 649 O O . ILE A 1 82 ? -0.450 -2.591 7.435 1.00 96.06 82 ILE A O 1
ATOM 653 N N . VAL A 1 83 ? -0.624 -1.346 5.576 1.00 97.19 83 VAL A N 1
ATOM 654 C CA . VAL A 1 83 ? 0.674 -1.717 4.988 1.00 97.19 83 VAL A CA 1
ATOM 655 C C . VAL A 1 83 ? 1.340 -0.513 4.330 1.00 97.19 83 VAL A C 1
ATOM 657 O O . VAL A 1 83 ? 0.722 0.204 3.524 1.00 97.19 83 VAL A O 1
ATOM 660 N N . TYR A 1 84 ? 2.614 -0.301 4.656 1.00 96.31 84 TYR A N 1
ATOM 661 C CA . TYR A 1 84 ? 3.438 0.753 4.083 1.00 96.31 84 TYR A CA 1
ATOM 662 C C . TYR A 1 84 ? 4.330 0.201 2.968 1.00 96.31 84 TYR A C 1
ATOM 664 O O . TYR A 1 84 ? 5.250 -0.571 3.191 1.00 96.31 84 TYR A O 1
ATOM 672 N N . LEU A 1 85 ? 4.033 0.570 1.720 1.00 95.81 85 LEU A N 1
ATOM 673 C CA . LEU A 1 85 ? 4.759 0.037 0.568 1.00 95.81 85 LEU A CA 1
ATOM 674 C C . LEU A 1 85 ? 6.015 0.867 0.309 1.00 95.81 85 LEU A C 1
ATOM 676 O O . LEU A 1 85 ? 5.934 1.960 -0.253 1.00 95.81 85 LEU A O 1
ATOM 680 N N . LEU A 1 86 ? 7.166 0.320 0.687 1.00 93.62 86 LEU A N 1
ATOM 681 C CA . LEU A 1 86 ? 8.474 0.874 0.366 1.00 93.62 86 LEU A CA 1
ATOM 682 C C . LEU A 1 86 ? 8.890 0.413 -1.033 1.00 93.62 86 LEU A C 1
ATOM 684 O O . LEU A 1 86 ? 9.309 -0.726 -1.230 1.00 93.62 86 LEU A O 1
ATOM 688 N N . MET A 1 87 ? 8.757 1.301 -2.016 1.00 92.25 87 MET A N 1
ATOM 689 C CA . MET A 1 87 ? 9.116 1.035 -3.412 1.00 92.25 87 MET A CA 1
ATOM 690 C C . MET A 1 87 ? 10.443 1.702 -3.771 1.00 92.25 87 MET A C 1
ATOM 692 O O . MET A 1 87 ? 10.776 2.774 -3.261 1.00 92.25 87 MET A O 1
ATOM 696 N N . SER A 1 88 ? 11.190 1.102 -4.693 1.00 91.31 88 SER A N 1
ATOM 697 C CA . SER A 1 88 ? 12.338 1.767 -5.295 1.00 91.31 88 SER A CA 1
ATOM 698 C C . SER A 1 88 ? 11.872 2.942 -6.153 1.00 91.31 88 SER A C 1
ATOM 700 O O . SER A 1 88 ? 10.864 2.870 -6.859 1.00 91.31 88 SER A O 1
ATOM 702 N N . TYR A 1 89 ? 12.654 4.019 -6.158 1.00 87.31 89 TYR A N 1
ATOM 703 C CA . TYR A 1 89 ? 12.326 5.212 -6.936 1.00 87.31 89 TYR A CA 1
ATOM 704 C C . TYR A 1 89 ? 12.138 4.920 -8.435 1.00 87.31 89 TYR A C 1
ATOM 706 O O . TYR A 1 89 ? 11.248 5.478 -9.068 1.00 87.31 89 TYR A O 1
ATOM 714 N N . ALA A 1 90 ? 12.943 4.011 -8.997 1.00 88.19 90 ALA A N 1
ATOM 715 C CA . ALA A 1 90 ? 12.935 3.701 -10.426 1.00 88.19 90 ALA A CA 1
ATOM 716 C C . ALA A 1 90 ? 11.641 3.024 -10.912 1.00 88.19 90 ALA A C 1
ATOM 718 O O . ALA A 1 90 ? 11.359 3.054 -12.106 1.00 88.19 90 ALA A O 1
ATOM 719 N N . THR A 1 91 ? 10.879 2.404 -10.007 1.00 89.56 91 THR A N 1
ATOM 720 C CA . THR A 1 91 ? 9.663 1.641 -10.342 1.00 89.56 91 THR A CA 1
ATOM 721 C C . THR A 1 91 ? 8.409 2.169 -9.649 1.00 89.56 91 THR A C 1
ATOM 723 O O . THR A 1 91 ? 7.305 1.731 -9.970 1.00 89.56 91 THR A O 1
ATOM 726 N N . ALA A 1 92 ? 8.563 3.125 -8.725 1.00 90.75 92 ALA A N 1
ATOM 727 C CA . ALA A 1 92 ? 7.496 3.595 -7.852 1.00 90.75 92 ALA A CA 1
ATOM 728 C C . ALA A 1 92 ? 6.250 4.056 -8.617 1.00 90.75 92 ALA A C 1
ATOM 730 O O . ALA A 1 92 ? 5.149 3.720 -8.200 1.00 90.75 92 ALA A O 1
ATOM 731 N N . GLU A 1 93 ? 6.389 4.778 -9.733 1.00 90.12 93 GLU A N 1
ATOM 732 C CA . GLU A 1 93 ? 5.240 5.260 -10.517 1.00 90.12 93 GLU A CA 1
ATOM 733 C C . GLU A 1 93 ? 4.384 4.094 -11.045 1.00 90.12 93 GLU A C 1
ATOM 735 O O . GLU A 1 93 ? 3.233 3.950 -10.637 1.00 90.12 93 GLU A O 1
ATOM 740 N N . GLU A 1 94 ? 4.967 3.190 -11.839 1.00 91.00 94 GLU A N 1
ATOM 741 C CA . GLU A 1 94 ? 4.254 2.031 -12.403 1.00 91.00 94 GLU A CA 1
ATOM 742 C C . GLU A 1 94 ? 3.661 1.125 -11.311 1.00 91.00 94 GLU A C 1
ATOM 744 O O . GLU A 1 94 ? 2.504 0.698 -11.381 1.00 91.00 94 GLU A O 1
ATOM 749 N N . VAL A 1 95 ? 4.462 0.812 -10.292 1.00 93.69 95 VAL A N 1
ATOM 750 C CA . VAL A 1 95 ? 4.080 -0.152 -9.257 1.00 93.69 95 VAL A CA 1
ATOM 751 C C . VAL A 1 95 ? 2.997 0.437 -8.356 1.00 93.69 95 VAL A C 1
ATOM 753 O O . VAL A 1 95 ? 2.067 -0.279 -7.979 1.00 93.69 95 VAL A O 1
ATOM 756 N N . SER A 1 96 ? 3.060 1.735 -8.045 1.00 94.00 96 SER A N 1
ATOM 757 C CA . SER A 1 96 ? 2.043 2.406 -7.228 1.00 94.00 96 SER A CA 1
ATOM 758 C C . SER A 1 96 ? 0.678 2.481 -7.915 1.00 94.00 96 SER A C 1
ATOM 760 O O . SER A 1 96 ? -0.334 2.284 -7.240 1.00 94.00 96 SER A O 1
ATOM 762 N N . ASP A 1 97 ? 0.624 2.656 -9.237 1.00 94.69 97 ASP A N 1
ATOM 763 C CA . ASP A 1 97 ? -0.634 2.637 -9.997 1.00 94.69 97 ASP A CA 1
ATOM 764 C C . ASP A 1 97 ? -1.291 1.249 -9.988 1.00 94.69 97 ASP A C 1
ATOM 766 O O . ASP A 1 97 ? -2.501 1.107 -9.749 1.00 94.69 97 ASP A O 1
ATOM 770 N N . TYR A 1 98 ? -0.490 0.195 -10.184 1.00 95.94 98 TYR A N 1
ATOM 771 C CA . TYR A 1 98 ? -0.981 -1.177 -10.061 1.00 95.94 98 TYR A CA 1
ATOM 772 C C . TYR A 1 98 ? -1.450 -1.477 -8.633 1.00 95.94 98 TYR A C 1
ATOM 774 O O . TYR A 1 98 ? -2.541 -2.024 -8.443 1.00 95.94 98 TYR A O 1
ATOM 782 N N . ALA A 1 99 ? -0.654 -1.089 -7.635 1.00 96.44 99 ALA A N 1
ATOM 783 C CA . ALA A 1 99 ? -0.957 -1.281 -6.224 1.00 96.44 99 ALA A CA 1
ATOM 784 C C . ALA A 1 99 ? -2.281 -0.609 -5.836 1.00 96.44 99 ALA A C 1
ATOM 786 O O . ALA A 1 99 ? -3.144 -1.253 -5.245 1.00 96.44 99 ALA A O 1
ATOM 787 N N . ALA A 1 100 ? -2.513 0.634 -6.260 1.00 96.44 100 ALA A N 1
ATOM 788 C CA . ALA A 1 100 ? -3.763 1.347 -6.006 1.00 96.44 100 ALA A CA 1
ATOM 789 C C . ALA A 1 100 ? -4.982 0.661 -6.642 1.00 96.44 100 ALA A C 1
ATOM 791 O O . ALA A 1 100 ? -6.018 0.459 -5.996 1.00 96.44 100 ALA A O 1
ATOM 792 N N . SER A 1 101 ? -4.842 0.228 -7.897 1.00 95.88 101 SER A N 1
ATOM 793 C CA . SER A 1 101 ? -5.885 -0.526 -8.595 1.00 95.88 101 SER A CA 1
ATOM 794 C C . SER A 1 101 ? -6.200 -1.856 -7.909 1.00 95.88 101 SER A C 1
ATOM 796 O O . SER A 1 101 ? -7.366 -2.258 -7.841 1.00 95.88 101 SER A O 1
ATOM 798 N N . LEU A 1 102 ? -5.180 -2.549 -7.400 1.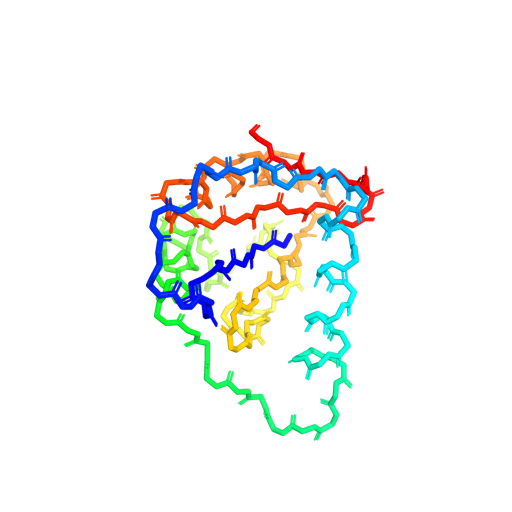00 97.12 102 LEU A N 1
ATOM 799 C CA . LEU A 1 102 ? -5.337 -3.802 -6.671 1.00 97.12 102 LEU A CA 1
ATOM 800 C C . LEU A 1 102 ? -5.949 -3.571 -5.281 1.00 97.12 102 LEU A C 1
ATOM 802 O O . LEU A 1 102 ? -6.883 -4.280 -4.916 1.00 97.12 102 LEU A O 1
ATOM 806 N N . ALA A 1 103 ? -5.533 -2.531 -4.558 1.00 96.06 103 ALA A N 1
ATOM 807 C CA . ALA A 1 103 ? -6.087 -2.158 -3.257 1.00 96.06 103 ALA A CA 1
ATOM 808 C C . ALA A 1 103 ? -7.606 -1.960 -3.351 1.00 96.06 103 ALA A C 1
ATOM 810 O O . ALA A 1 103 ? -8.360 -2.554 -2.579 1.00 96.06 103 ALA A O 1
ATOM 811 N N . ARG A 1 104 ? -8.077 -1.248 -4.385 1.00 93.94 104 ARG A N 1
ATOM 812 C CA . ARG A 1 104 ? -9.513 -1.080 -4.650 1.00 93.94 104 ARG A CA 1
ATOM 813 C C . ARG A 1 104 ? -10.240 -2.415 -4.843 1.00 93.94 104 ARG A C 1
ATOM 815 O O . ARG A 1 104 ? -11.345 -2.575 -4.330 1.00 93.94 104 ARG A O 1
ATOM 822 N N . LYS A 1 105 ? -9.650 -3.380 -5.560 1.00 94.75 105 LYS A N 1
ATOM 823 C CA . LYS A 1 105 ? -10.249 -4.721 -5.747 1.00 94.75 105 LYS A CA 1
ATOM 824 C C . LYS A 1 105 ? -10.377 -5.486 -4.429 1.00 94.75 105 LYS A C 1
ATOM 826 O O . LYS A 1 105 ? -11.314 -6.262 -4.277 1.00 94.75 105 LYS A O 1
ATOM 831 N N . HIS A 1 106 ? -9.471 -5.235 -3.487 1.00 93.88 106 HIS A N 1
ATOM 832 C CA . HIS A 1 106 ? -9.492 -5.803 -2.139 1.00 93.88 106 HIS A CA 1
ATOM 833 C C . HIS A 1 106 ? -10.334 -4.974 -1.148 1.00 93.88 106 HIS A C 1
ATOM 835 O O . HIS A 1 106 ? -10.386 -5.302 0.035 1.00 93.88 106 HIS A O 1
ATOM 841 N N . GLY A 1 107 ? -11.017 -3.915 -1.607 1.00 93.12 107 GLY A N 1
ATOM 842 C CA . GLY A 1 107 ? -11.823 -3.039 -0.751 1.00 93.12 107 GLY A CA 1
ATOM 843 C C . GLY A 1 107 ? -10.995 -2.167 0.197 1.00 93.12 107 GLY A C 1
ATOM 844 O O . GLY A 1 107 ? -11.509 -1.720 1.222 1.00 93.12 107 GLY A O 1
ATOM 845 N N . LEU A 1 108 ? -9.721 -1.948 -0.132 1.00 95.00 108 LEU A N 1
ATOM 846 C CA . LEU A 1 108 ? -8.788 -1.124 0.625 1.00 95.00 108 LEU A CA 1
ATOM 847 C C . LEU A 1 108 ? -8.705 0.289 0.038 1.00 95.00 108 LEU A C 1
ATOM 849 O O . LEU A 1 108 ? -8.932 0.510 -1.154 1.00 95.00 108 LEU A O 1
ATOM 853 N N . VAL A 1 109 ? -8.333 1.243 0.885 1.00 94.94 109 VAL A N 1
ATOM 854 C CA . VAL A 1 109 ? -7.987 2.612 0.492 1.00 94.94 109 VAL A CA 1
ATOM 855 C C . VAL A 1 109 ? -6.495 2.666 0.209 1.00 94.94 109 VAL A C 1
ATOM 857 O O . VAL A 1 109 ? -5.728 2.197 1.042 1.00 94.94 109 VAL A O 1
ATOM 860 N N . CYS A 1 110 ? -6.083 3.233 -0.929 1.00 96.50 110 CYS A N 1
ATOM 861 C CA . CYS A 1 110 ? -4.677 3.480 -1.240 1.00 96.50 110 CYS A CA 1
ATOM 862 C C . CYS A 1 110 ? -4.380 4.980 -1.176 1.00 96.50 110 CYS A C 1
ATOM 864 O O . CYS A 1 110 ? -4.968 5.758 -1.925 1.00 96.50 110 CYS A O 1
ATOM 866 N N . TYR A 1 111 ? -3.456 5.380 -0.310 1.00 96.50 111 TYR A N 1
ATOM 867 C CA . TYR A 1 111 ? -3.019 6.769 -0.158 1.00 96.50 111 TYR A CA 1
ATOM 868 C C . TYR A 1 111 ? -1.517 6.873 -0.375 1.00 96.50 111 TYR A C 1
ATOM 870 O O . TYR A 1 111 ? -0.743 5.993 0.033 1.00 96.50 111 TYR A O 1
ATOM 878 N N . ASP A 1 112 ? -1.129 7.954 -1.034 1.00 95.56 112 ASP A N 1
ATOM 879 C CA . ASP A 1 112 ? 0.250 8.335 -1.253 1.00 95.56 112 ASP A CA 1
ATOM 880 C C . ASP A 1 112 ? 0.593 9.537 -0.367 1.00 95.56 112 ASP A C 1
ATOM 882 O O . ASP A 1 112 ? 0.151 10.648 -0.667 1.00 95.56 112 ASP A O 1
ATOM 886 N N . PRO A 1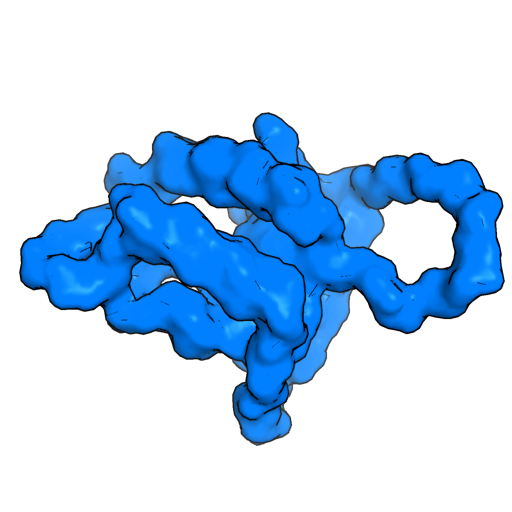 113 ? 1.374 9.342 0.709 1.00 93.69 113 PRO A N 1
ATOM 887 C CA . PRO A 1 113 ? 1.771 10.440 1.581 1.00 93.69 113 PRO A CA 1
ATOM 888 C C . PRO A 1 113 ? 2.727 11.431 0.907 1.00 93.69 113 PRO A C 1
ATOM 890 O O . PRO A 1 113 ? 2.793 12.569 1.345 1.00 93.69 113 PRO A O 1
ATOM 893 N N . GLN A 1 114 ? 3.444 11.050 -0.159 1.00 91.38 114 GLN A N 1
ATOM 894 C CA . GLN A 1 114 ? 4.318 11.986 -0.882 1.00 91.38 114 GLN A CA 1
ATOM 895 C C . GLN A 1 114 ? 3.508 12.937 -1.768 1.00 91.38 114 GLN A C 1
ATOM 897 O O . GLN A 1 114 ? 3.870 14.098 -1.941 1.00 91.38 114 GLN A O 1
ATOM 902 N N . GLY A 1 115 ? 2.412 12.433 -2.338 1.00 92.31 115 GLY A N 1
ATOM 903 C CA . GLY A 1 115 ? 1.479 13.204 -3.159 1.00 92.31 115 GLY A CA 1
ATOM 904 C C . GLY A 1 115 ? 0.269 13.750 -2.397 1.00 92.31 115 GLY A C 1
ATOM 905 O O . GLY A 1 115 ? -0.626 14.296 -3.043 1.00 92.31 115 GLY A O 1
ATOM 906 N N . GLU A 1 116 ? 0.198 13.534 -1.080 1.00 95.19 116 GLU A N 1
ATOM 907 C CA . GLU A 1 116 ? -0.923 13.871 -0.185 1.00 95.19 116 GLU A CA 1
ATOM 908 C C . GLU A 1 116 ? -2.311 13.573 -0.786 1.00 95.19 116 GLU A C 1
ATOM 910 O O . GLU A 1 116 ? -3.248 14.377 -0.735 1.00 95.19 116 GLU A O 1
ATOM 915 N N . SER A 1 117 ? -2.443 12.418 -1.442 1.00 94.88 117 SER A N 1
ATOM 916 C CA . SER A 1 117 ? -3.637 12.108 -2.226 1.00 94.88 117 SER A CA 1
ATOM 917 C C . SER A 1 117 ? -3.983 10.628 -2.275 1.00 94.88 117 SER A C 1
ATOM 919 O O . SER A 1 117 ? -3.141 9.733 -2.169 1.00 94.88 117 SER A O 1
ATOM 921 N N . LEU A 1 118 ? -5.279 10.372 -2.448 1.00 93.88 118 LEU A N 1
ATOM 922 C CA . LEU A 1 118 ? -5.789 9.052 -2.778 1.00 93.88 118 LEU A CA 1
ATOM 923 C C . LEU A 1 118 ? -5.297 8.639 -4.165 1.00 93.88 118 LEU A C 1
ATOM 925 O O . LEU A 1 118 ? -5.409 9.396 -5.129 1.00 93.88 118 LEU A O 1
ATOM 929 N N . ARG A 1 119 ? -4.807 7.406 -4.268 1.00 91.00 119 ARG A N 1
ATOM 930 C CA . ARG A 1 119 ? -4.473 6.777 -5.545 1.00 91.00 119 ARG A CA 1
ATOM 931 C C . ARG A 1 119 ? -5.690 5.988 -6.041 1.00 91.00 119 ARG A C 1
ATOM 933 O O . ARG A 1 119 ? -6.315 5.259 -5.265 1.00 91.00 119 ARG A O 1
ATOM 940 N N . SER A 1 120 ? -6.030 6.132 -7.324 1.00 76.62 120 SER A N 1
ATOM 941 C CA . SER A 1 120 ? -7.201 5.512 -7.971 1.00 76.62 120 SER A CA 1
ATOM 942 C C . SER A 1 120 ? -6.827 4.791 -9.253 1.00 76.62 120 SER A C 1
ATOM 944 O O . SER A 1 120 ? -6.162 5.439 -10.081 1.00 76.62 120 SER A O 1
#

Sequence (120 aa):
MAWSHQEQSLKPRCACSIDNHQAGSVYDELHERYLESDEFPVRPAPPIVAYVEALLERYPDDTDGNIVWASPRVIDEASAPIVYLLMSYATAEEVSDYAASLARKHGLVCYDPQGESLRS

Secondary structure (DSSP, 8-state):
-EEE-TTS-S-----PPP-HHHHHHHHHHHHIIIIISSSPPP---HHHHHHHHHHHTTS-SSSTT--SBSSS-GGGGEETTEE---B-TTTHHHHHHHHHHHHHHTTEEEEETTTTEE--

Foldseek 3Di:
DKFAPPPDDDDPDPDPPQFLVSVLVVVVVCCVPQPVDPPPAAQADPLVVVLLVVLCVVQPLPDDPRQFAPDSGQNVQGGYGDGDTHTHPVCCVVSLLVSLVSSVVSNIWRADPVVSGTHD

Organism: NCBI:txid146819

Radius of gyration: 14.19 Å; chains: 1; bounding box: 44×28×33 Å